Protein AF-A0A1G2VQB8-F1 (afdb_monomer_lite)

Structure (mmCIF, N/CA/C/O backbone):
data_AF-A0A1G2VQB8-F1
#
_entry.id   AF-A0A1G2VQB8-F1
#
loop_
_atom_site.group_PDB
_atom_site.id
_atom_site.type_symbol
_atom_site.label_atom_id
_atom_site.label_alt_id
_atom_site.label_comp_id
_atom_site.label_asym_id
_atom_site.label_entity_id
_atom_site.label_seq_id
_atom_site.pdbx_PDB_ins_code
_atom_site.Cartn_x
_atom_site.Cartn_y
_atom_site.Cartn_z
_atom_site.occupancy
_atom_site.B_iso_or_equiv
_atom_site.auth_seq_id
_atom_site.auth_comp_id
_atom_site.auth_asym_id
_atom_site.auth_atom_id
_atom_site.pdbx_PDB_model_num
ATOM 1 N N . MET A 1 1 ? -0.080 -8.747 2.090 1.00 62.03 1 MET A N 1
ATOM 2 C CA . MET A 1 1 ? -0.357 -8.929 0.655 1.00 62.03 1 MET A CA 1
ATOM 3 C C . MET A 1 1 ? -1.852 -8.814 0.464 1.00 62.03 1 MET A C 1
ATOM 5 O O . MET A 1 1 ? -2.592 -9.579 1.073 1.00 62.03 1 MET A O 1
ATOM 9 N N . ASP A 1 2 ? -2.279 -7.815 -0.285 1.00 82.75 2 ASP A N 1
ATOM 10 C CA . ASP A 1 2 ? -3.687 -7.533 -0.553 1.00 82.75 2 ASP A CA 1
ATOM 11 C C . ASP A 1 2 ? -4.190 -8.243 -1.828 1.00 82.75 2 ASP A C 1
ATOM 13 O O . ASP A 1 2 ? -3.528 -9.096 -2.440 1.00 82.75 2 ASP A O 1
ATOM 17 N N . LEU A 1 3 ? -5.434 -7.930 -2.182 1.00 90.44 3 LEU A N 1
ATOM 18 C CA . LEU A 1 3 ? -6.158 -8.586 -3.254 1.00 90.44 3 LEU A CA 1
ATOM 19 C C . LEU A 1 3 ? -5.664 -8.171 -4.652 1.00 90.44 3 LEU A C 1
ATOM 21 O O . LEU A 1 3 ? -5.700 -9.021 -5.540 1.00 90.44 3 LEU A O 1
ATOM 25 N N . ASP A 1 4 ? -5.153 -6.950 -4.858 1.00 90.69 4 ASP A N 1
ATOM 26 C CA . ASP A 1 4 ? -4.612 -6.555 -6.171 1.00 90.69 4 ASP A CA 1
ATOM 27 C C . ASP A 1 4 ? -3.359 -7.388 -6.497 1.00 90.69 4 ASP A C 1
ATOM 29 O O . ASP A 1 4 ? -3.285 -7.991 -7.573 1.00 90.69 4 ASP A O 1
ATOM 33 N N . HIS A 1 5 ? -2.438 -7.542 -5.536 1.00 92.19 5 HIS A N 1
ATOM 34 C CA . HIS A 1 5 ? -1.277 -8.431 -5.680 1.00 92.19 5 HIS A CA 1
ATOM 35 C C . HIS A 1 5 ? -1.703 -9.881 -5.953 1.00 92.19 5 HIS A C 1
ATOM 37 O O . HIS A 1 5 ? -1.205 -10.528 -6.874 1.00 92.19 5 HIS A O 1
ATOM 43 N N . THR A 1 6 ? -2.668 -10.400 -5.187 1.00 92.50 6 THR A N 1
ATOM 44 C CA . THR A 1 6 ? -3.142 -11.786 -5.346 1.00 92.50 6 THR A CA 1
ATOM 45 C C . THR A 1 6 ? -3.747 -12.024 -6.734 1.00 92.50 6 THR A C 1
ATOM 47 O O . THR A 1 6 ? -3.476 -13.048 -7.369 1.00 92.50 6 THR A O 1
ATOM 50 N N . ILE A 1 7 ? -4.539 -11.068 -7.232 1.00 93.75 7 ILE A N 1
ATOM 51 C CA . ILE A 1 7 ? -5.129 -11.113 -8.575 1.00 93.75 7 ILE A CA 1
ATOM 52 C C . ILE A 1 7 ? -4.035 -11.057 -9.646 1.00 93.75 7 ILE A C 1
ATOM 54 O O . ILE A 1 7 ? -4.092 -11.846 -10.591 1.00 93.75 7 ILE A O 1
ATOM 58 N N . SER A 1 8 ? -3.043 -10.173 -9.505 1.00 94.25 8 SER A N 1
ATOM 59 C CA . SER A 1 8 ? -1.888 -10.098 -10.409 1.00 94.25 8 SER A CA 1
ATOM 60 C C . SER A 1 8 ? -1.169 -11.450 -10.489 1.00 94.25 8 SER A C 1
ATOM 62 O O . SER A 1 8 ? -1.052 -12.052 -11.559 1.00 94.25 8 SER A O 1
ATOM 64 N N . TYR A 1 9 ? -0.803 -12.028 -9.345 1.00 94.62 9 TYR A N 1
ATOM 65 C CA . TYR A 1 9 ? -0.089 -13.305 -9.290 1.00 94.62 9 TYR A CA 1
ATOM 66 C C . TYR A 1 9 ? -0.885 -14.475 -9.861 1.00 94.62 9 TYR A C 1
ATOM 68 O O . TYR A 1 9 ? -0.302 -15.396 -10.447 1.00 94.62 9 TYR A O 1
ATOM 76 N N . PHE A 1 10 ? -2.209 -14.453 -9.707 1.00 95.19 10 PHE A N 1
ATOM 77 C CA . PHE A 1 10 ? -3.090 -15.413 -10.357 1.00 95.19 10 PHE A CA 1
ATOM 78 C C . PHE A 1 10 ? -3.081 -15.235 -11.881 1.00 95.19 10 PHE A C 1
ATOM 80 O O . PHE A 1 10 ? -2.862 -16.211 -12.600 1.00 95.19 10 PHE A O 1
ATOM 87 N N . ARG A 1 11 ? -3.246 -13.998 -12.377 1.00 95.31 11 ARG A N 1
ATOM 88 C CA . ARG A 1 11 ? -3.242 -13.667 -13.816 1.00 95.31 11 ARG A CA 1
ATOM 89 C C . ARG A 1 11 ? -1.943 -14.068 -14.508 1.00 95.31 11 ARG A C 1
ATOM 91 O O . ARG A 1 11 ? -1.990 -14.595 -15.615 1.00 95.31 11 ARG A O 1
ATOM 98 N N . HIS A 1 12 ? -0.808 -13.885 -13.840 1.00 95.56 12 HIS A N 1
ATOM 99 C CA . HIS A 1 12 ? 0.514 -14.234 -14.376 1.00 95.56 12 HIS A CA 1
ATOM 100 C C . HIS A 1 12 ? 0.934 -15.678 -14.071 1.00 95.56 12 HIS A C 1
ATOM 102 O O . HIS A 1 12 ? 2.036 -16.106 -14.412 1.00 95.56 12 HIS A O 1
ATOM 108 N N . GLY A 1 13 ? 0.052 -16.467 -13.447 1.00 95.81 13 GLY A N 1
ATOM 109 C CA . GLY A 1 13 ? 0.262 -17.893 -13.210 1.00 95.81 13 GLY A CA 1
ATOM 110 C C . GLY A 1 13 ? 1.424 -18.199 -12.262 1.00 95.81 13 GLY A C 1
ATOM 111 O O . GLY A 1 13 ? 2.041 -19.263 -12.387 1.00 95.81 13 GLY A O 1
ATOM 112 N N . ILE A 1 14 ? 1.748 -17.277 -11.349 1.00 96.06 14 ILE A N 1
ATOM 113 C CA . ILE A 1 14 ? 2.816 -17.438 -10.352 1.00 96.06 14 ILE A CA 1
ATOM 114 C C . ILE A 1 14 ? 2.292 -17.715 -8.940 1.00 96.06 14 ILE A C 1
ATOM 116 O O . ILE A 1 14 ? 3.055 -18.211 -8.115 1.00 96.06 14 ILE A O 1
ATOM 120 N N . LEU A 1 15 ? 0.998 -17.482 -8.674 1.00 94.75 15 LEU A N 1
ATOM 121 C CA . LEU A 1 15 ? 0.387 -17.625 -7.342 1.00 94.75 15 LEU A CA 1
ATOM 122 C C . LEU A 1 15 ? 0.666 -18.987 -6.684 1.00 94.75 15 LEU A C 1
ATOM 124 O O . LEU A 1 15 ? 0.945 -19.060 -5.494 1.00 94.75 15 LEU A O 1
ATOM 128 N N . PHE A 1 16 ? 0.645 -20.071 -7.461 1.00 95.94 16 PHE A N 1
ATOM 129 C CA . PHE A 1 16 ? 0.877 -21.433 -6.963 1.00 95.94 16 PHE A CA 1
ATOM 130 C C . PHE A 1 16 ? 2.287 -21.961 -7.261 1.00 95.94 16 PHE A C 1
ATOM 132 O O . PHE A 1 16 ? 2.522 -23.168 -7.235 1.00 95.94 16 PHE A O 1
ATOM 139 N N . LYS A 1 17 ? 3.241 -21.075 -7.567 1.00 96.44 17 LYS A N 1
ATOM 140 C CA . LYS A 1 17 ? 4.642 -21.419 -7.837 1.00 96.44 17 LYS A CA 1
ATOM 141 C C . LYS A 1 17 ? 5.527 -20.811 -6.745 1.00 96.44 17 LYS A C 1
ATOM 143 O O . LYS A 1 17 ? 6.064 -19.727 -6.959 1.00 96.44 17 LYS A O 1
ATOM 148 N N . PRO A 1 18 ? 5.751 -21.498 -5.606 1.00 93.94 18 PRO A N 1
ATOM 149 C CA . PRO A 1 18 ? 6.336 -20.900 -4.401 1.00 93.94 18 PRO A CA 1
ATOM 150 C C . PRO A 1 18 ? 7.646 -20.147 -4.628 1.00 93.94 18 PRO A C 1
ATOM 152 O O . PRO A 1 18 ? 7.826 -19.069 -4.088 1.00 93.94 18 PRO A O 1
ATOM 155 N N . ARG A 1 19 ? 8.546 -20.667 -5.474 1.00 95.19 19 ARG A N 1
ATOM 156 C CA . ARG A 1 19 ? 9.813 -19.989 -5.799 1.00 95.19 19 ARG A CA 1
ATOM 157 C C . ARG A 1 19 ? 9.610 -18.687 -6.581 1.00 95.19 19 ARG A C 1
ATOM 159 O O . ARG A 1 19 ? 10.321 -17.721 -6.341 1.00 95.19 19 ARG A O 1
ATOM 166 N N . GLN A 1 20 ? 8.674 -18.679 -7.530 1.00 93.81 20 GLN A N 1
ATOM 167 C CA . GLN A 1 20 ? 8.377 -17.501 -8.351 1.00 93.81 20 GLN A CA 1
ATOM 168 C C . GLN A 1 20 ? 7.578 -16.477 -7.552 1.00 93.81 20 GLN A C 1
ATOM 170 O O . GLN A 1 20 ? 7.895 -15.297 -7.617 1.00 93.81 20 GLN A O 1
ATOM 175 N N . LEU A 1 21 ? 6.613 -16.941 -6.754 1.00 93.06 21 LEU A N 1
ATOM 176 C CA . LEU A 1 21 ? 5.880 -16.103 -5.816 1.00 93.06 21 LEU A CA 1
ATOM 177 C C . LEU A 1 21 ? 6.834 -15.466 -4.808 1.00 93.06 21 LEU A C 1
ATOM 179 O O . LEU A 1 21 ? 6.842 -14.254 -4.696 1.00 93.06 21 LEU A O 1
ATOM 183 N N . PHE A 1 22 ? 7.683 -16.255 -4.141 1.00 91.88 22 PHE A N 1
ATOM 184 C CA . PHE A 1 22 ? 8.642 -15.729 -3.169 1.00 91.88 22 PHE A CA 1
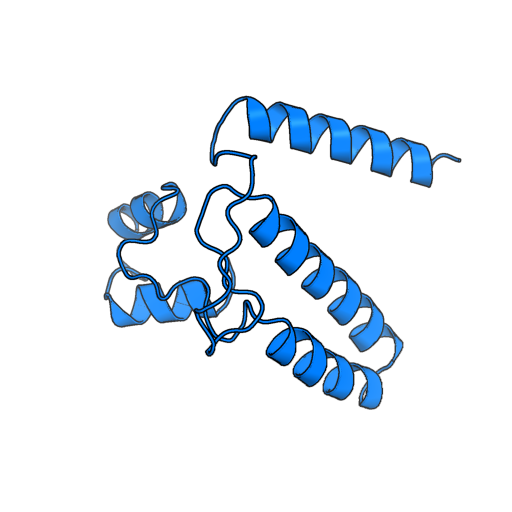ATOM 185 C C . PHE A 1 22 ? 9.538 -14.657 -3.789 1.00 91.88 22 PHE A C 1
ATOM 187 O O . PHE A 1 22 ? 9.710 -13.600 -3.203 1.00 91.88 22 PHE A O 1
ATOM 194 N N . LYS A 1 23 ? 10.035 -14.897 -5.008 1.00 90.75 23 LYS A N 1
ATOM 195 C CA . LYS A 1 23 ? 10.814 -13.898 -5.738 1.00 90.75 23 LYS A CA 1
ATOM 196 C C . LYS A 1 23 ? 10.009 -12.625 -6.023 1.00 90.75 23 LYS A C 1
ATOM 198 O O . LYS A 1 23 ? 10.547 -11.547 -5.847 1.00 90.75 23 LYS A O 1
ATOM 203 N N . ALA A 1 24 ? 8.760 -12.746 -6.473 1.00 89.38 24 ALA A N 1
ATOM 204 C CA . ALA A 1 24 ? 7.925 -11.597 -6.826 1.00 89.38 24 ALA A CA 1
ATOM 205 C C . ALA A 1 24 ? 7.527 -10.746 -5.611 1.00 89.38 24 ALA A C 1
ATOM 207 O O . ALA A 1 24 ? 7.364 -9.545 -5.743 1.00 89.38 24 ALA A O 1
ATOM 208 N N . ILE A 1 25 ? 7.376 -11.360 -4.435 1.00 88.31 25 ILE A N 1
ATOM 209 C CA . ILE A 1 25 ? 6.947 -10.660 -3.212 1.00 88.31 25 ILE A CA 1
ATOM 210 C C . ILE A 1 25 ? 8.113 -10.051 -2.438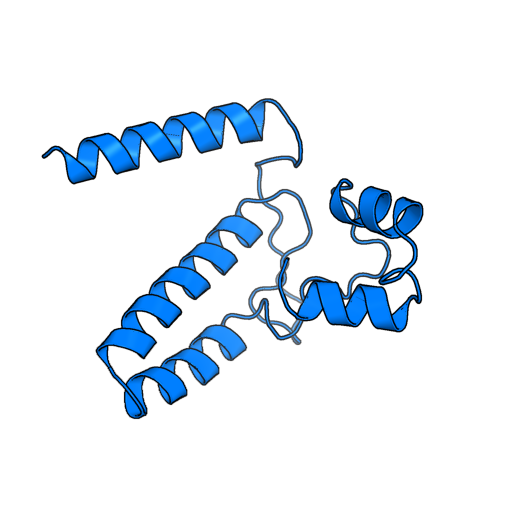 1.00 88.31 25 ILE A C 1
ATOM 212 O O . ILE A 1 25 ? 7.881 -9.250 -1.542 1.00 88.31 25 ILE A O 1
ATOM 216 N N . SER A 1 26 ? 9.337 -10.499 -2.727 1.00 86.56 26 SER A N 1
ATOM 217 C CA . SER A 1 26 ? 10.573 -10.029 -2.103 1.00 86.56 26 SER A CA 1
ATOM 218 C C . SER A 1 26 ? 11.348 -9.059 -2.997 1.00 86.56 26 SER A C 1
ATOM 220 O O . SER A 1 26 ? 12.519 -8.799 -2.730 1.00 86.56 26 SER A O 1
ATOM 222 N N . ASP A 1 27 ? 10.755 -8.619 -4.103 1.00 82.38 27 ASP A N 1
ATOM 223 C CA . ASP A 1 27 ? 11.353 -7.687 -5.054 1.00 82.38 27 ASP A CA 1
ATOM 224 C C . ASP A 1 27 ? 10.534 -6.391 -5.036 1.00 82.38 27 ASP A C 1
ATOM 226 O O . ASP A 1 27 ? 9.309 -6.426 -4.942 1.00 82.38 27 ASP A O 1
ATOM 230 N N . GLU A 1 28 ? 11.217 -5.251 -5.101 1.00 76.69 28 GLU A N 1
ATOM 231 C CA . GLU A 1 28 ? 10.588 -3.923 -5.155 1.00 76.69 28 GLU A CA 1
ATOM 232 C C . GLU A 1 28 ? 9.925 -3.686 -6.522 1.00 76.69 28 GLU A C 1
ATOM 234 O O . GLU A 1 28 ? 9.007 -2.879 -6.667 1.00 76.69 28 GLU A O 1
ATOM 239 N N . ALA A 1 29 ? 10.402 -4.383 -7.556 1.00 80.06 29 ALA A N 1
ATOM 240 C CA . ALA A 1 29 ? 9.886 -4.230 -8.901 1.00 80.06 29 ALA A CA 1
ATOM 241 C C . ALA A 1 29 ? 8.490 -4.859 -9.049 1.00 80.06 29 ALA A C 1
ATOM 243 O O . ALA A 1 29 ? 8.308 -6.055 -8.830 1.00 80.06 29 ALA A O 1
ATOM 244 N N . ASP A 1 30 ? 7.531 -4.078 -9.558 1.00 84.50 30 ASP A N 1
ATOM 245 C CA . ASP A 1 30 ? 6.297 -4.605 -10.148 1.00 84.50 30 ASP A CA 1
ATOM 246 C C . ASP A 1 30 ? 6.487 -4.777 -11.670 1.00 84.50 30 ASP A C 1
ATOM 248 O O . ASP A 1 30 ? 6.282 -3.824 -12.430 1.00 84.50 30 ASP A O 1
ATOM 252 N N . PRO A 1 31 ? 6.879 -5.972 -12.160 1.00 85.75 31 PRO A N 1
ATOM 253 C CA . PRO A 1 31 ? 7.113 -6.193 -13.586 1.00 85.75 31 PRO A CA 1
ATOM 254 C C . PRO A 1 31 ? 5.833 -6.124 -14.429 1.00 85.75 31 PRO A C 1
ATOM 256 O O . PRO A 1 31 ? 5.919 -5.998 -15.651 1.00 85.75 31 PRO A O 1
ATOM 259 N N . TRP A 1 32 ? 4.657 -6.231 -13.807 1.00 89.81 32 TRP A N 1
ATOM 260 C CA . TRP A 1 32 ? 3.368 -6.281 -14.497 1.00 89.81 32 TRP A CA 1
ATOM 261 C C . TRP A 1 32 ? 2.582 -4.972 -14.399 1.00 89.81 32 TRP A C 1
ATOM 263 O O . TRP A 1 32 ? 1.632 -4.777 -15.159 1.00 89.81 32 TRP A O 1
ATOM 273 N N . VAL A 1 33 ? 3.012 -4.057 -13.523 1.00 86.75 33 VAL A N 1
ATOM 274 C CA . VAL A 1 33 ? 2.408 -2.730 -13.299 1.00 86.75 33 VAL A C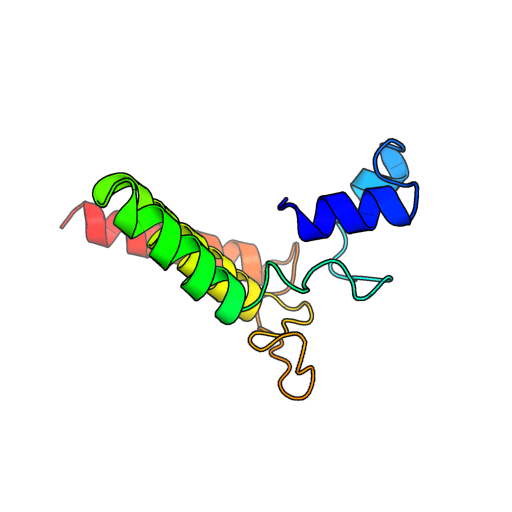A 1
ATOM 275 C C . VAL A 1 33 ? 0.905 -2.842 -13.010 1.00 86.75 33 VAL A C 1
ATOM 277 O O . VAL A 1 33 ? 0.093 -1.997 -13.418 1.00 86.75 33 VAL A O 1
ATOM 280 N N . ASP A 1 34 ? 0.518 -3.944 -12.367 1.00 89.69 34 ASP A N 1
ATOM 281 C CA . ASP A 1 34 ? -0.866 -4.283 -12.074 1.00 89.69 34 ASP A CA 1
ATOM 282 C C . ASP A 1 34 ? -1.129 -4.698 -10.624 1.00 89.69 34 ASP A C 1
ATOM 284 O O . ASP A 1 34 ? -2.276 -5.009 -10.288 1.00 89.69 34 ASP A O 1
ATOM 288 N N . GLN A 1 35 ? -0.107 -4.621 -9.768 1.00 89.19 35 GLN A N 1
ATOM 289 C CA . GLN A 1 35 ? -0.182 -5.009 -8.362 1.00 89.19 35 GLN A CA 1
ATOM 290 C C . GLN A 1 35 ? -0.750 -3.908 -7.450 1.00 89.19 35 GLN A C 1
ATOM 292 O O . GLN A 1 35 ? -1.296 -4.223 -6.400 1.00 89.19 35 GLN A O 1
ATOM 297 N N . ARG A 1 36 ? -0.673 -2.632 -7.862 1.00 89.62 36 ARG A N 1
ATOM 298 C CA . ARG A 1 36 ? -1.200 -1.465 -7.123 1.00 89.62 36 ARG A CA 1
ATOM 299 C C . ARG A 1 36 ? -2.183 -0.645 -7.964 1.00 89.62 36 ARG A C 1
ATOM 301 O O . ARG A 1 36 ? -1.871 0.452 -8.426 1.00 89.62 36 ARG A O 1
ATOM 308 N N . ASN A 1 37 ? -3.373 -1.199 -8.207 1.00 90.44 37 ASN A N 1
ATOM 309 C CA . ASN A 1 37 ? -4.378 -0.617 -9.100 1.00 90.44 37 ASN A CA 1
ATOM 310 C C . ASN A 1 37 ? -5.616 -0.127 -8.331 1.00 90.44 37 ASN A C 1
ATOM 312 O O . ASN A 1 37 ? -5.571 0.883 -7.634 1.00 90.44 37 ASN A O 1
ATOM 316 N N . LEU A 1 38 ? -6.760 -0.797 -8.506 1.00 92.25 38 LEU A N 1
ATOM 317 C CA . LEU A 1 38 ? -8.053 -0.312 -8.037 1.00 92.25 38 LEU A CA 1
ATOM 318 C C . LEU A 1 38 ? -8.087 -0.245 -6.518 1.00 92.25 38 LEU A C 1
ATOM 320 O O . LEU A 1 38 ? -8.513 0.777 -5.978 1.00 92.25 38 LEU A O 1
ATOM 324 N N . LEU A 1 39 ? -7.623 -1.288 -5.831 1.00 94.75 39 LEU A N 1
ATOM 325 C CA . LEU A 1 39 ? -7.648 -1.356 -4.370 1.00 94.75 39 LEU A CA 1
ATOM 326 C C . LEU A 1 39 ? -6.534 -0.526 -3.730 1.00 94.75 39 LEU A C 1
ATOM 328 O O . LEU A 1 39 ? -6.513 -0.363 -2.518 1.00 94.75 39 LEU A O 1
ATOM 332 N N . HIS A 1 40 ? -5.688 0.092 -4.540 1.00 95.19 40 HIS A N 1
ATOM 333 C CA . HIS A 1 40 ? -4.669 1.042 -4.115 1.00 95.19 40 HIS A CA 1
ATOM 334 C C . HIS A 1 40 ? -5.029 2.479 -4.499 1.00 95.19 40 HIS A C 1
ATOM 336 O O . HIS A 1 40 ? -4.164 3.327 -4.692 1.00 95.19 40 HIS A O 1
ATOM 342 N N . SER A 1 41 ? -6.326 2.766 -4.625 1.00 95.62 41 SER A N 1
ATOM 343 C CA . SER A 1 41 ? -6.819 4.110 -4.905 1.00 95.62 41 SER A CA 1
ATOM 344 C C . SER A 1 41 ? -7.575 4.696 -3.721 1.00 95.62 41 SER A C 1
ATOM 346 O O . SER A 1 41 ? -8.308 4.006 -3.004 1.00 95.62 41 SER A O 1
ATOM 348 N N . ILE A 1 42 ? -7.480 6.017 -3.581 1.00 96.31 42 ILE A N 1
ATOM 349 C CA . ILE A 1 42 ? -8.262 6.784 -2.610 1.00 96.31 42 ILE A CA 1
ATOM 350 C C . ILE A 1 42 ? -9.771 6.636 -2.862 1.00 96.31 42 ILE A C 1
ATOM 352 O O . ILE A 1 42 ? -10.571 6.726 -1.934 1.00 96.31 42 ILE A O 1
ATOM 356 N N . PHE A 1 43 ? -10.166 6.366 -4.112 1.00 96.69 43 PHE A N 1
ATOM 357 C CA . PHE A 1 43 ? -11.556 6.129 -4.488 1.00 96.69 43 PHE A CA 1
ATOM 358 C C . PHE A 1 43 ? -12.080 4.812 -3.915 1.00 96.69 43 PHE A C 1
ATOM 360 O O . PHE A 1 43 ? -13.174 4.797 -3.353 1.00 96.69 43 PHE A O 1
ATOM 367 N N . SER A 1 44 ? -11.301 3.729 -4.001 1.00 96.56 44 SER A N 1
ATOM 368 C CA . SER A 1 44 ? -11.666 2.446 -3.387 1.00 96.56 44 SER A CA 1
ATOM 369 C C . SER A 1 44 ? -11.676 2.531 -1.871 1.00 96.56 44 SER A C 1
ATOM 371 O O . SER A 1 44 ? -12.619 2.039 -1.251 1.00 96.56 44 SER A O 1
ATOM 373 N N . TRP A 1 45 ? -10.698 3.224 -1.280 1.00 97.56 45 TRP A N 1
ATOM 374 C CA . TRP A 1 45 ? -10.716 3.513 0.152 1.00 97.56 45 TRP A CA 1
ATOM 375 C C . TRP A 1 45 ? -12.004 4.220 0.563 1.00 97.56 45 TRP A C 1
ATOM 377 O O . TRP A 1 45 ? -12.707 3.724 1.442 1.00 97.56 45 TRP A O 1
ATOM 387 N N . ALA A 1 46 ? -12.362 5.322 -0.097 1.00 97.81 46 ALA A N 1
ATOM 388 C CA . ALA A 1 46 ? -13.564 6.076 0.233 1.00 97.81 46 ALA A CA 1
ATOM 389 C C . ALA A 1 46 ? -14.836 5.236 0.039 1.00 97.81 46 ALA A C 1
ATOM 391 O O . ALA A 1 46 ? -15.660 5.149 0.948 1.00 97.81 46 ALA A O 1
ATOM 392 N N . ALA A 1 47 ? -14.987 4.579 -1.114 1.00 97.88 47 ALA A N 1
ATOM 393 C CA . ALA A 1 47 ? -16.185 3.812 -1.442 1.00 97.88 47 ALA A CA 1
ATOM 394 C C . ALA A 1 47 ? -16.410 2.638 -0.477 1.00 97.88 47 ALA A C 1
ATOM 396 O O . ALA A 1 47 ? -17.500 2.503 0.083 1.00 97.88 47 ALA A O 1
ATOM 397 N N . ILE A 1 48 ? -15.383 1.815 -0.240 1.00 97.81 48 ILE A N 1
ATOM 398 C CA . ILE A 1 48 ? -15.489 0.644 0.641 1.00 97.81 48 ILE A CA 1
ATOM 399 C C . ILE A 1 48 ? -15.682 1.099 2.091 1.00 97.81 48 ILE A C 1
ATOM 401 O O . ILE A 1 48 ? -16.545 0.5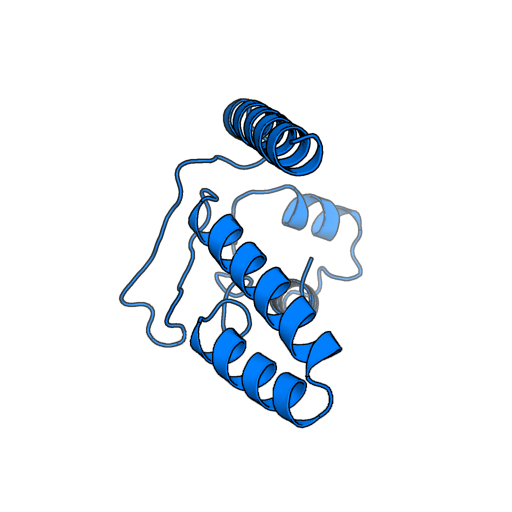65 2.789 1.00 97.81 48 ILE A O 1
ATOM 405 N N . SER A 1 49 ? -14.945 2.122 2.533 1.00 98.25 49 SER A N 1
ATOM 406 C CA . SER A 1 49 ? -15.066 2.644 3.898 1.00 98.25 49 SER A CA 1
ATOM 407 C C . SER A 1 49 ? -16.454 3.216 4.175 1.00 98.25 49 SER A C 1
ATOM 409 O O . SER A 1 49 ? -17.019 2.921 5.223 1.00 98.25 49 SER A O 1
ATOM 411 N N . ILE A 1 50 ? -17.043 3.976 3.241 1.00 98.44 50 ILE A N 1
ATOM 412 C CA . ILE A 1 50 ? -18.410 4.505 3.382 1.00 98.44 50 ILE A CA 1
ATOM 413 C C . ILE A 1 50 ? -19.412 3.359 3.530 1.00 98.44 50 ILE A C 1
ATOM 415 O O . ILE A 1 50 ? -20.221 3.374 4.456 1.00 98.44 50 ILE A O 1
ATOM 419 N N . VAL A 1 51 ? -19.336 2.340 2.669 1.00 98.56 51 VAL A N 1
ATOM 420 C CA . VAL A 1 51 ? -20.230 1.175 2.753 1.00 98.56 51 VAL A CA 1
ATOM 421 C C . VAL A 1 51 ? -20.103 0.499 4.119 1.00 98.56 51 VAL A C 1
ATOM 423 O O . VAL A 1 51 ? -21.109 0.285 4.796 1.00 98.56 51 VAL A O 1
ATOM 426 N N . LEU A 1 52 ? -18.883 0.224 4.577 1.00 98.38 52 LEU A N 1
ATOM 427 C CA . LEU A 1 52 ? -18.671 -0.454 5.856 1.00 98.38 52 LEU A CA 1
ATOM 428 C C . LEU A 1 52 ? -19.103 0.393 7.057 1.00 98.38 52 LEU A C 1
ATOM 430 O O . LEU A 1 52 ? -19.704 -0.150 7.981 1.00 98.38 52 LEU A O 1
ATOM 434 N N . LEU A 1 53 ? -18.883 1.710 7.021 1.00 98.50 53 LEU A N 1
ATOM 435 C CA . LEU A 1 53 ? -19.356 2.643 8.049 1.00 98.50 53 LEU A CA 1
ATOM 436 C C . LEU A 1 53 ? -20.884 2.637 8.178 1.00 98.50 53 LEU A C 1
ATOM 438 O O . LEU A 1 53 ? -21.393 2.734 9.293 1.00 98.50 53 LEU A O 1
ATOM 442 N N . THR A 1 54 ? -21.614 2.489 7.065 1.00 98.38 54 THR A N 1
ATOM 443 C CA . THR A 1 54 ? -23.088 2.407 7.091 1.00 98.38 54 THR A CA 1
ATOM 444 C C . THR A 1 54 ? -23.621 1.075 7.620 1.00 98.38 54 THR A C 1
ATOM 446 O O . THR A 1 54 ? -24.722 1.040 8.163 1.00 98.38 54 THR A O 1
ATOM 449 N N . ILE A 1 55 ? -22.853 -0.013 7.496 1.00 98.25 55 ILE A N 1
ATOM 450 C CA . ILE A 1 55 ? -23.236 -1.346 7.992 1.00 98.25 55 ILE A CA 1
ATOM 451 C C . ILE A 1 55 ? -22.910 -1.479 9.481 1.00 98.25 55 ILE A C 1
ATOM 453 O O . ILE A 1 55 ? -23.728 -1.944 10.273 1.00 98.25 55 ILE A O 1
ATOM 457 N N . ASN A 1 56 ? -21.695 -1.092 9.867 1.00 98.44 56 ASN A N 1
ATOM 458 C CA . ASN A 1 56 ? -21.233 -1.113 11.244 1.00 98.44 56 ASN A CA 1
ATOM 459 C C . ASN A 1 56 ? -20.190 -0.015 11.435 1.00 98.44 56 ASN A C 1
ATOM 461 O O . ASN A 1 56 ? -19.058 -0.134 10.971 1.00 98.44 56 ASN A O 1
ATOM 465 N N . PHE A 1 57 ? -20.569 1.031 12.164 1.00 98.12 57 PHE A N 1
ATOM 466 C CA . PHE A 1 57 ? -19.720 2.202 12.348 1.00 98.12 57 PHE A CA 1
ATOM 467 C C . PHE A 1 57 ? -18.354 1.864 12.961 1.00 98.12 57 PHE A C 1
ATOM 469 O O . PHE A 1 57 ? -17.332 2.300 12.445 1.00 98.12 57 PHE A O 1
ATOM 476 N N . ASN A 1 58 ? -18.316 1.052 14.023 1.00 98.19 58 ASN A N 1
ATOM 477 C CA . ASN A 1 58 ? -17.066 0.726 14.717 1.00 98.19 58 ASN A CA 1
ATOM 478 C C . ASN A 1 58 ? -16.109 -0.052 13.810 1.00 98.19 58 ASN A C 1
ATOM 480 O O . ASN A 1 58 ? -14.933 0.290 13.702 1.00 98.19 58 ASN A O 1
ATOM 484 N N . PHE A 1 59 ? -16.623 -1.076 13.127 1.00 98.19 59 PHE A N 1
ATOM 485 C CA . PHE A 1 59 ? -15.832 -1.853 12.181 1.00 98.19 59 PHE A CA 1
ATOM 486 C C . PHE A 1 59 ? -15.379 -0.997 10.995 1.00 98.19 59 PHE A C 1
ATOM 488 O O . PHE A 1 59 ? -14.196 -0.987 10.667 1.00 98.19 59 PHE A O 1
ATOM 495 N N . GLY A 1 60 ? -16.300 -0.249 10.383 1.00 98.25 60 GLY A N 1
ATOM 496 C CA . GLY A 1 60 ? -16.009 0.619 9.246 1.00 98.25 60 GLY A CA 1
ATOM 497 C C . GLY A 1 60 ? -14.983 1.698 9.575 1.00 98.25 60 GLY A C 1
ATOM 498 O O . GLY A 1 60 ? -14.131 1.995 8.743 1.00 98.25 60 GLY A O 1
ATOM 499 N N . LEU A 1 61 ? -15.005 2.238 10.796 1.00 98.31 61 LEU A N 1
ATOM 500 C CA . LEU A 1 61 ? -14.030 3.222 11.256 1.00 98.31 61 LEU A CA 1
ATOM 501 C C . LEU A 1 61 ? -12.633 2.607 11.379 1.00 98.31 61 LEU A C 1
ATOM 503 O O . LEU A 1 61 ? -11.685 3.143 10.810 1.00 98.31 61 LEU A O 1
ATOM 507 N N . VAL A 1 62 ? -12.509 1.468 12.069 1.00 98.00 62 VAL A N 1
ATOM 508 C CA . VAL A 1 62 ? -11.225 0.758 12.211 1.00 98.00 62 VAL A CA 1
ATOM 509 C C . VAL A 1 62 ? -10.681 0.345 10.843 1.00 98.00 62 VAL A C 1
ATOM 511 O O . VAL A 1 62 ? -9.508 0.573 10.553 1.00 98.00 62 VAL A O 1
ATOM 514 N N . PHE A 1 63 ? -11.540 -0.200 9.980 1.00 97.56 63 PHE A N 1
ATOM 515 C CA . PHE A 1 63 ? -11.184 -0.570 8.613 1.00 97.56 63 PHE A CA 1
ATOM 516 C C . PHE A 1 63 ? -10.705 0.639 7.801 1.00 97.56 63 PHE A C 1
ATOM 518 O O . PHE A 1 63 ? -9.660 0.568 7.161 1.00 97.56 63 PHE A O 1
ATOM 525 N N . SER A 1 64 ? -11.439 1.754 7.848 1.00 98.12 64 SER A N 1
ATOM 526 C CA . SER A 1 64 ? -11.105 2.975 7.109 1.00 98.12 64 SER A CA 1
ATOM 527 C C . SER A 1 64 ? -9.747 3.534 7.520 1.00 98.12 64 SER A C 1
ATOM 529 O O . SER A 1 64 ? -8.947 3.889 6.657 1.00 98.12 64 SER A O 1
ATOM 531 N N . ILE A 1 65 ? -9.461 3.564 8.825 1.00 97.50 65 ILE A N 1
ATOM 532 C CA . ILE A 1 65 ? -8.171 4.018 9.355 1.00 97.50 65 ILE A CA 1
ATOM 533 C C . ILE A 1 65 ? -7.048 3.084 8.894 1.00 97.50 65 ILE A C 1
ATOM 535 O O . ILE A 1 65 ? -6.043 3.557 8.368 1.00 97.50 65 ILE A O 1
ATOM 539 N N . ALA A 1 66 ? -7.222 1.768 9.043 1.00 96.00 66 ALA A N 1
ATOM 540 C CA . ALA A 1 66 ? -6.216 0.788 8.634 1.00 96.00 66 ALA A CA 1
ATOM 541 C C . ALA A 1 66 ? -5.921 0.860 7.127 1.00 96.00 66 ALA A C 1
ATOM 543 O O . ALA A 1 66 ? -4.762 0.872 6.722 1.00 96.00 66 ALA A O 1
ATOM 544 N N . TYR A 1 67 ? -6.959 0.970 6.299 1.00 96.88 67 TYR A N 1
ATOM 545 C CA . TYR A 1 67 ? -6.817 1.084 4.850 1.00 96.88 67 TYR A CA 1
ATOM 546 C C . TYR A 1 67 ? -6.190 2.427 4.445 1.00 96.88 67 TYR A C 1
ATOM 548 O O . TYR A 1 67 ? -5.322 2.472 3.578 1.00 96.88 67 TYR A O 1
ATOM 556 N N . PHE A 1 68 ? -6.542 3.527 5.111 1.00 97.25 68 PHE A N 1
ATOM 557 C CA . PHE A 1 68 ? -5.868 4.801 4.878 1.00 97.25 68 PHE A CA 1
ATOM 558 C C . PHE A 1 68 ? -4.365 4.706 5.171 1.00 97.25 68 PHE A C 1
ATOM 560 O O . PHE A 1 68 ? -3.559 5.108 4.335 1.00 97.25 68 PHE A O 1
ATOM 567 N N . PHE A 1 69 ? -3.974 4.132 6.314 1.00 95.12 69 PHE A N 1
ATOM 568 C CA . PHE A 1 69 ? -2.559 3.945 6.642 1.00 95.12 69 PHE A CA 1
ATOM 569 C C . PHE A 1 69 ? -1.845 2.990 5.683 1.00 95.12 69 PHE A C 1
ATOM 571 O O . PHE A 1 69 ? -0.699 3.256 5.343 1.00 95.12 69 PHE A O 1
ATOM 578 N N . HIS A 1 70 ? -2.521 1.948 5.188 1.00 94.38 70 HIS A N 1
ATOM 579 C CA . HIS A 1 70 ? -2.003 1.099 4.107 1.00 94.38 70 HIS A CA 1
ATOM 580 C C . HIS A 1 70 ? -1.629 1.939 2.874 1.00 94.38 70 HIS A C 1
ATOM 582 O O . HIS A 1 70 ? -0.480 1.904 2.446 1.00 94.38 70 HIS A O 1
ATOM 588 N N . LEU A 1 71 ? -2.535 2.801 2.388 1.00 95.50 71 LEU A N 1
ATOM 589 C CA . LEU A 1 71 ? -2.250 3.699 1.256 1.00 95.50 71 LEU A CA 1
ATOM 590 C C . LEU A 1 71 ? -1.141 4.719 1.555 1.00 95.50 71 LEU A C 1
ATOM 592 O O . LEU A 1 71 ? -0.377 5.083 0.663 1.00 95.50 71 LEU A O 1
ATOM 596 N N . VAL A 1 72 ? -1.058 5.216 2.793 1.00 95.19 72 VAL A N 1
ATOM 597 C CA . VAL A 1 72 ? 0.022 6.123 3.210 1.00 95.19 72 VAL A CA 1
ATOM 598 C C . VAL A 1 72 ? 1.368 5.407 3.171 1.00 95.19 72 VAL A C 1
ATOM 600 O O . VAL A 1 72 ? 2.330 5.982 2.672 1.00 95.19 72 VAL A O 1
ATOM 603 N N . PHE A 1 73 ? 1.452 4.168 3.656 1.00 92.94 73 PHE A N 1
ATOM 604 C CA . PHE A 1 73 ? 2.694 3.401 3.603 1.00 92.94 73 PHE A CA 1
ATOM 605 C C . PHE A 1 73 ? 3.089 3.050 2.169 1.00 92.94 73 PHE A C 1
ATOM 607 O O . PHE A 1 73 ? 4.253 3.231 1.822 1.00 92.94 73 PHE A O 1
ATOM 614 N N . ASP A 1 74 ? 2.136 2.706 1.300 1.00 91.69 74 ASP A N 1
ATOM 615 C CA . ASP A 1 74 ? 2.418 2.518 -0.131 1.00 91.69 74 ASP A CA 1
ATOM 616 C C . ASP A 1 74 ? 2.926 3.798 -0.813 1.00 91.69 74 ASP A C 1
ATOM 618 O O . ASP A 1 74 ? 3.722 3.728 -1.744 1.00 91.69 74 ASP A O 1
ATOM 622 N N . ALA A 1 75 ? 2.493 4.977 -0.354 1.00 93.12 75 ALA A N 1
ATOM 623 C CA . ALA A 1 75 ? 2.986 6.260 -0.853 1.00 93.12 75 ALA A CA 1
ATOM 624 C C . ALA A 1 75 ? 4.397 6.619 -0.341 1.00 93.12 75 ALA A C 1
ATOM 626 O O . ALA A 1 75 ? 5.066 7.468 -0.935 1.00 93.12 75 ALA A O 1
ATOM 627 N N . LEU A 1 76 ? 4.833 6.025 0.774 1.00 92.94 76 LEU A N 1
ATOM 628 C CA . LEU A 1 76 ? 6.163 6.221 1.366 1.00 92.94 76 LEU A CA 1
ATOM 629 C C . LEU A 1 76 ? 7.194 5.204 0.862 1.00 92.94 76 LEU A C 1
ATOM 631 O O . LEU A 1 76 ? 8.394 5.501 0.891 1.00 92.94 76 LEU A O 1
ATOM 635 N N . ASP A 1 77 ? 6.721 4.062 0.374 1.00 89.81 77 ASP A N 1
ATOM 636 C CA . ASP A 1 77 ? 7.504 3.023 -0.284 1.00 89.81 77 ASP A CA 1
ATOM 637 C C . ASP A 1 77 ? 8.018 3.455 -1.673 1.00 89.81 77 ASP A C 1
ATOM 639 O O . ASP A 1 77 ? 7.431 4.302 -2.352 1.00 89.81 77 ASP A O 1
ATOM 643 N N . GLY A 1 78 ? 9.147 2.888 -2.094 1.00 87.06 78 GLY A N 1
ATOM 644 C CA . GLY A 1 78 ? 9.858 3.254 -3.320 1.00 87.06 78 GLY A CA 1
ATOM 645 C C . GLY A 1 78 ? 9.179 2.817 -4.624 1.00 87.06 78 GLY A C 1
ATOM 646 O O . GLY A 1 78 ? 9.501 3.364 -5.688 1.00 87.06 78 GLY A O 1
ATOM 647 N N . ALA A 1 79 ? 8.220 1.889 -4.569 1.00 88.88 79 ALA A N 1
ATOM 648 C CA . ALA A 1 79 ? 7.486 1.429 -5.744 1.00 88.88 79 ALA A CA 1
ATOM 649 C C . ALA A 1 79 ? 6.408 2.427 -6.222 1.00 88.88 79 ALA A C 1
ATOM 651 O O . ALA A 1 79 ? 5.941 3.300 -5.492 1.00 88.88 79 ALA A O 1
ATOM 652 N N . ASP A 1 80 ? 6.009 2.305 -7.493 1.00 91.56 80 ASP A N 1
ATOM 653 C CA . ASP A 1 80 ? 5.025 3.196 -8.117 1.00 91.56 80 ASP A CA 1
ATOM 654 C C . ASP A 1 80 ? 3.658 3.105 -7.418 1.00 91.56 80 ASP A C 1
ATOM 656 O O . ASP A 1 80 ? 3.003 2.061 -7.432 1.00 91.56 80 ASP A O 1
ATOM 660 N N . PHE A 1 81 ? 3.179 4.229 -6.887 1.00 92.69 81 PHE A N 1
ATOM 661 C CA . PHE A 1 81 ? 1.851 4.346 -6.293 1.00 92.69 81 PHE A CA 1
ATOM 662 C C . PHE A 1 81 ? 0.974 5.337 -7.069 1.00 92.69 81 PHE A C 1
ATOM 664 O O . PHE A 1 81 ? 1.346 6.490 -7.297 1.00 92.69 81 PHE A O 1
ATOM 671 N N . TYR A 1 82 ? -0.220 4.894 -7.471 1.00 94.62 82 TYR A N 1
ATOM 672 C CA . TYR A 1 82 ? -1.178 5.683 -8.251 1.00 94.62 82 TYR A CA 1
ATOM 673 C C . TYR A 1 82 ? -2.432 5.983 -7.412 1.00 94.62 82 TYR A C 1
ATOM 675 O O . TYR A 1 82 ? -3.463 5.332 -7.601 1.00 94.62 82 TYR A O 1
ATOM 683 N N . PRO A 1 83 ? -2.410 6.999 -6.525 1.00 94.31 83 PRO A N 1
ATOM 684 C CA . PRO A 1 83 ? -3.490 7.242 -5.558 1.00 94.31 83 PRO A CA 1
ATOM 685 C C . PRO A 1 83 ? -4.857 7.490 -6.207 1.00 94.31 83 PRO A C 1
ATOM 687 O O . PRO A 1 83 ? -5.897 7.253 -5.595 1.00 94.31 83 PRO A O 1
ATOM 690 N N . PHE A 1 84 ? -4.865 7.969 -7.452 1.00 95.62 84 PHE A N 1
ATOM 691 C CA . PHE A 1 84 ? -6.073 8.292 -8.209 1.00 95.62 84 PHE A CA 1
ATOM 692 C C . PHE A 1 84 ? -6.335 7.313 -9.361 1.00 95.62 84 PHE A C 1
ATOM 694 O O . PHE A 1 84 ? -6.982 7.689 -10.340 1.00 95.62 84 PHE A O 1
ATOM 701 N N . PHE A 1 85 ? -5.831 6.073 -9.292 1.00 93.25 85 PHE A N 1
ATOM 702 C CA . PHE A 1 85 ? -6.141 5.040 -10.286 1.00 93.25 85 PHE A CA 1
ATOM 703 C C . PHE A 1 85 ? -7.666 4.979 -10.566 1.00 93.25 85 PHE A C 1
ATOM 705 O O . PHE A 1 85 ? -8.451 5.046 -9.619 1.00 93.25 85 PHE A O 1
ATOM 712 N N . PRO A 1 86 ? -8.120 4.878 -11.838 1.00 92.12 86 PRO A N 1
ATOM 713 C CA . PRO A 1 86 ? -7.351 4.592 -13.059 1.00 92.12 86 PRO A CA 1
ATOM 714 C C . PRO A 1 86 ? -6.641 5.799 -13.690 1.00 92.12 86 PRO A C 1
ATOM 716 O O . PRO A 1 86 ? -5.966 5.650 -14.710 1.00 92.12 86 PRO A O 1
ATOM 719 N N . PHE A 1 87 ? -6.742 6.997 -13.109 1.00 93.00 87 PHE A N 1
ATOM 720 C CA . PHE A 1 87 ? -6.050 8.183 -13.612 1.00 93.00 87 PHE A CA 1
ATOM 721 C C . PHE A 1 87 ? -4.556 8.151 -13.245 1.00 93.00 87 PHE A C 1
ATOM 723 O O . PHE A 1 87 ? -4.115 8.786 -12.292 1.00 93.00 87 PHE A O 1
ATOM 730 N N . LYS A 1 88 ? -3.743 7.462 -14.055 1.00 88.69 88 LYS A N 1
ATOM 731 C CA . LYS A 1 88 ? -2.283 7.303 -13.860 1.00 88.69 88 LYS A CA 1
ATOM 732 C C . LYS A 1 88 ? -1.437 8.571 -14.095 1.00 88.69 88 LYS A C 1
ATOM 734 O O . LYS A 1 88 ? -0.235 8.483 -14.310 1.00 88.69 88 LYS A O 1
ATOM 739 N N . ARG A 1 89 ? -2.046 9.763 -14.100 1.00 90.19 89 ARG A N 1
ATOM 740 C CA . ARG A 1 89 ? -1.326 11.037 -14.315 1.00 90.19 89 ARG A CA 1
ATOM 741 C C . ARG A 1 89 ? -0.497 11.456 -13.103 1.00 90.19 89 ARG A C 1
ATOM 743 O O . ARG A 1 89 ? 0.484 12.170 -13.264 1.00 90.19 89 ARG A O 1
ATOM 750 N N . PHE A 1 90 ? -0.913 11.028 -11.916 1.00 91.19 90 PHE A N 1
ATOM 751 C CA . PHE A 1 90 ? -0.240 11.318 -10.660 1.00 91.19 90 PHE A CA 1
ATOM 752 C C . PHE A 1 90 ? 0.356 10.021 -10.130 1.00 91.19 90 PHE A C 1
ATOM 754 O O . PHE A 1 90 ? -0.385 9.116 -9.745 1.00 91.19 90 PHE A O 1
ATOM 761 N N . VAL A 1 91 ? 1.684 9.943 -10.155 1.00 92.88 91 VAL A N 1
ATOM 762 C CA . VAL A 1 91 ? 2.462 8.854 -9.567 1.00 92.88 91 VAL A CA 1
ATOM 763 C C . VAL A 1 91 ? 3.215 9.405 -8.368 1.00 92.88 91 VAL A C 1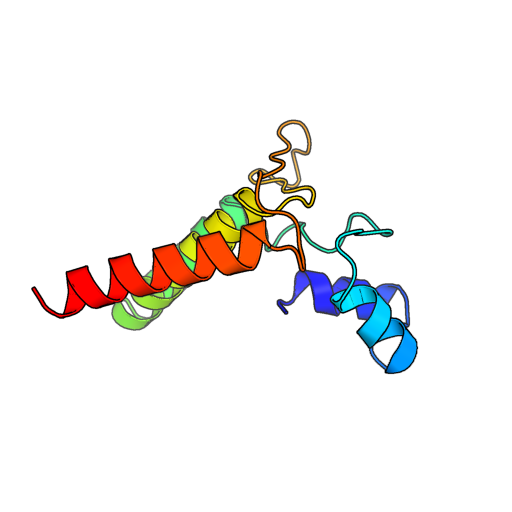
ATOM 765 O O . VAL A 1 91 ? 3.854 10.456 -8.454 1.00 92.88 91 VAL A O 1
ATOM 768 N N . ILE A 1 92 ? 3.109 8.709 -7.248 1.00 93.88 92 ILE A N 1
ATOM 769 C CA . ILE A 1 92 ? 3.930 8.938 -6.069 1.00 93.88 92 ILE A CA 1
ATOM 770 C C . ILE A 1 92 ? 4.977 7.828 -6.051 1.00 93.88 92 ILE A C 1
ATOM 772 O O . ILE A 1 92 ? 4.654 6.663 -6.274 1.00 93.88 92 ILE A O 1
ATOM 776 N N . LYS A 1 93 ? 6.231 8.215 -5.828 1.00 91.75 93 LYS A N 1
ATOM 777 C CA . LYS A 1 93 ? 7.322 7.308 -5.481 1.00 91.75 93 LYS A CA 1
ATOM 778 C C . LYS A 1 93 ? 7.872 7.793 -4.162 1.00 91.75 93 LYS A C 1
ATOM 780 O O . LYS A 1 93 ? 8.311 8.945 -4.073 1.00 91.75 93 LYS A O 1
ATOM 785 N N . GLY A 1 94 ? 7.780 6.955 -3.151 1.00 90.88 94 GLY A N 1
ATOM 786 C CA . GLY A 1 94 ? 8.278 7.269 -1.835 1.00 90.88 94 GLY A CA 1
ATOM 787 C C . GLY A 1 94 ? 9.800 7.236 -1.767 1.00 90.88 94 GLY A C 1
ATOM 788 O O . GLY A 1 94 ? 10.512 7.059 -2.759 1.00 90.88 94 GLY A O 1
ATOM 789 N N . PHE A 1 95 ? 10.308 7.471 -0.564 1.00 90.38 95 PHE A N 1
ATOM 790 C CA . PHE A 1 95 ? 11.743 7.556 -0.294 1.00 90.38 95 PHE A CA 1
ATOM 791 C C . PHE A 1 95 ? 12.273 6.345 0.476 1.00 90.38 95 PHE A C 1
ATOM 793 O O . PHE A 1 95 ? 13.490 6.227 0.621 1.00 90.38 95 PHE A O 1
ATOM 800 N N . VAL A 1 96 ? 11.392 5.480 0.987 1.00 90.88 96 VAL A N 1
ATOM 801 C CA . VAL A 1 96 ? 11.766 4.277 1.732 1.00 90.88 96 VAL A CA 1
ATOM 802 C C . VAL A 1 96 ? 11.925 3.137 0.739 1.00 90.88 96 VAL A C 1
ATOM 804 O O . VAL A 1 96 ? 10.952 2.678 0.158 1.00 90.88 96 VAL A O 1
ATOM 807 N N . LYS A 1 97 ? 13.162 2.692 0.519 1.00 88.88 97 LYS A N 1
ATOM 808 C CA . LYS A 1 97 ? 13.423 1.547 -0.360 1.00 88.88 97 LYS A CA 1
ATOM 809 C C . LYS A 1 97 ? 13.088 0.233 0.330 1.00 88.88 97 LYS A C 1
ATOM 811 O O . LYS A 1 97 ? 13.489 0.042 1.484 1.00 88.88 97 LYS A O 1
ATOM 816 N N . TYR A 1 98 ? 12.480 -0.680 -0.416 1.00 85.69 98 TYR A N 1
ATOM 817 C CA . TYR A 1 98 ? 12.155 -2.019 0.057 1.00 85.69 98 TYR A CA 1
ATOM 818 C C . TYR A 1 98 ? 13.409 -2.817 0.439 1.00 85.69 98 TYR A C 1
ATOM 820 O O . TYR A 1 98 ? 14.443 -2.756 -0.235 1.00 85.69 98 TYR A O 1
ATOM 828 N N . PHE A 1 99 ? 13.319 -3.569 1.534 1.00 84.00 99 PHE A N 1
ATOM 829 C CA . PHE A 1 99 ? 14.374 -4.419 2.081 1.00 84.00 99 PHE A CA 1
ATOM 830 C C . PHE A 1 99 ? 15.717 -3.690 2.257 1.00 84.00 99 PHE A C 1
ATOM 832 O O . PHE A 1 99 ? 16.795 -4.214 1.955 1.00 84.00 99 PHE A O 1
ATOM 839 N N . SER A 1 100 ? 15.657 -2.442 2.731 1.00 88.31 100 SER A N 1
ATOM 840 C CA . SER A 1 100 ? 16.822 -1.568 2.878 1.00 88.31 100 SER A CA 1
ATOM 841 C C . SER A 1 100 ? 17.038 -1.110 4.321 1.00 88.31 100 SER A C 1
ATOM 843 O O . SER A 1 100 ? 16.135 -1.120 5.153 1.00 88.31 100 SER A O 1
ATOM 845 N N . ASN A 1 101 ? 18.238 -0.605 4.624 1.00 92.38 101 ASN A N 1
ATOM 846 C CA . ASN A 1 101 ? 18.503 0.020 5.926 1.00 92.38 101 ASN A CA 1
ATOM 847 C C . ASN A 1 101 ? 17.588 1.231 6.195 1.00 92.38 101 ASN A C 1
ATOM 849 O O . ASN A 1 101 ? 17.379 1.578 7.354 1.00 92.38 101 ASN A O 1
ATOM 853 N N . GLN A 1 102 ? 17.060 1.883 5.148 1.00 91.25 102 GLN A N 1
ATOM 854 C CA . GLN A 1 102 ? 16.128 3.004 5.301 1.00 91.25 102 GLN A CA 1
ATOM 855 C C . GLN A 1 102 ? 14.797 2.532 5.886 1.00 91.25 102 GLN A C 1
ATOM 857 O O . GLN A 1 102 ? 14.282 3.187 6.785 1.00 91.25 102 GLN A O 1
ATOM 862 N N . GLU A 1 103 ? 14.294 1.387 5.420 1.00 89.75 103 GLU A N 1
ATOM 863 C CA . GLU A 1 103 ? 13.078 0.745 5.932 1.00 89.75 103 GLU A CA 1
ATOM 864 C C . GLU A 1 103 ? 13.249 0.362 7.404 1.00 89.75 103 GLU A C 1
ATOM 866 O O . GLU A 1 103 ? 12.462 0.787 8.240 1.00 89.75 103 GLU A O 1
ATOM 871 N N . ILE A 1 104 ? 14.360 -0.297 7.759 1.00 92.56 104 ILE A N 1
ATOM 872 C CA . ILE A 1 104 ? 14.644 -0.677 9.156 1.00 92.56 104 ILE A CA 1
ATOM 873 C C . ILE A 1 104 ? 14.659 0.550 10.079 1.00 92.56 104 ILE A C 1
ATOM 875 O O . ILE A 1 104 ? 14.097 0.520 11.178 1.00 92.56 104 ILE A O 1
ATOM 879 N N . ILE A 1 105 ? 15.312 1.638 9.654 1.00 93.94 105 ILE A N 1
ATOM 880 C CA . ILE A 1 105 ? 15.365 2.882 10.431 1.00 93.94 105 ILE A CA 1
ATOM 881 C C . ILE A 1 105 ? 13.969 3.502 10.540 1.00 93.94 105 ILE A C 1
ATOM 883 O O . ILE A 1 105 ? 13.576 3.903 11.638 1.00 93.94 105 ILE A O 1
ATOM 887 N N . PHE A 1 106 ? 13.230 3.575 9.431 1.00 92.62 106 PHE A N 1
ATOM 888 C CA . PHE A 1 106 ? 11.876 4.122 9.385 1.00 92.62 106 PHE A CA 1
ATOM 889 C C . PHE A 1 106 ? 10.931 3.358 10.320 1.00 92.62 106 PHE A C 1
ATOM 891 O O . PHE A 1 106 ? 10.314 3.976 11.189 1.00 92.62 106 PHE A O 1
ATOM 898 N N . ASP A 1 107 ? 10.902 2.030 10.226 1.00 91.62 107 ASP A N 1
ATOM 899 C CA . ASP A 1 107 ? 10.062 1.160 11.050 1.00 91.62 107 ASP A CA 1
ATOM 900 C C . ASP A 1 107 ? 10.415 1.274 12.531 1.00 91.62 107 ASP A C 1
ATOM 902 O O . ASP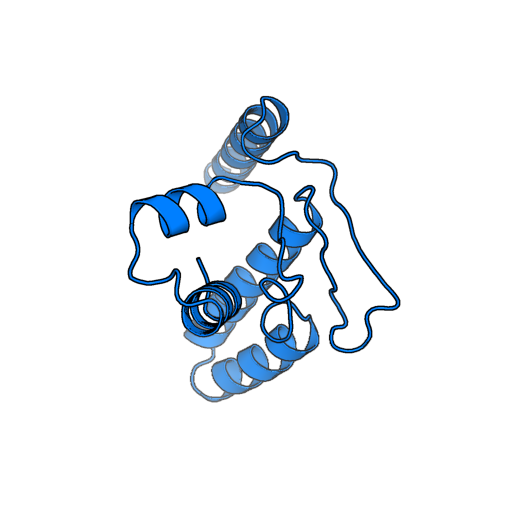 A 1 107 ? 9.534 1.405 13.382 1.00 91.62 107 ASP A O 1
ATOM 906 N N . THR A 1 108 ? 11.711 1.304 12.858 1.00 94.25 108 THR A N 1
ATOM 907 C CA . THR A 1 108 ? 12.164 1.484 14.244 1.00 94.25 108 THR A CA 1
ATOM 908 C C . THR A 1 108 ? 11.704 2.835 14.798 1.00 94.25 108 THR A C 1
ATOM 910 O O . THR A 1 108 ? 11.195 2.902 15.918 1.00 94.25 108 THR A O 1
ATOM 913 N N . CYS A 1 109 ? 11.834 3.917 14.021 1.00 93.56 109 CYS A N 1
ATOM 914 C CA . CYS A 1 109 ? 11.361 5.243 14.425 1.00 93.56 109 CYS A CA 1
ATOM 915 C C . CYS A 1 109 ? 9.841 5.268 14.608 1.00 93.56 109 CYS A C 1
ATOM 917 O O . CYS A 1 109 ? 9.351 5.816 15.597 1.00 93.56 109 CYS A O 1
ATOM 919 N N . LEU A 1 110 ? 9.097 4.651 13.688 1.00 91.00 110 LEU A N 1
ATOM 920 C CA . LEU A 1 110 ? 7.643 4.573 13.747 1.00 91.00 110 LEU A CA 1
ATOM 921 C C . LEU A 1 110 ? 7.177 3.824 15.003 1.00 91.00 110 LEU A C 1
ATOM 923 O O . LEU A 1 110 ? 6.319 4.327 15.726 1.00 91.00 110 LEU A O 1
ATOM 927 N N . ILE A 1 111 ? 7.789 2.678 15.319 1.00 92.88 111 ILE A N 1
ATOM 928 C CA . ILE A 1 111 ? 7.501 1.909 16.540 1.00 92.88 111 ILE A CA 1
ATOM 929 C C . ILE A 1 111 ? 7.767 2.750 17.792 1.00 92.88 111 ILE A C 1
ATOM 931 O O . ILE A 1 111 ? 6.936 2.765 18.701 1.00 92.88 111 ILE A O 1
ATOM 935 N N . LEU A 1 112 ? 8.893 3.467 17.852 1.00 94.38 112 LEU A N 1
ATOM 936 C CA . LEU A 1 112 ? 9.230 4.319 18.996 1.00 94.38 112 LEU A CA 1
ATOM 937 C C . LEU A 1 112 ? 8.210 5.446 19.193 1.00 94.38 112 LEU A C 1
ATOM 939 O O . LEU A 1 112 ? 7.766 5.677 20.319 1.00 94.38 112 LEU A O 1
ATOM 943 N N . VAL A 1 113 ? 7.805 6.118 18.112 1.00 92.94 113 VAL A N 1
ATOM 944 C CA . VAL A 1 113 ? 6.793 7.184 18.155 1.00 92.94 113 VAL A CA 1
ATOM 945 C C . VAL A 1 113 ? 5.453 6.633 18.629 1.00 92.94 113 VAL A C 1
ATOM 947 O O . VAL A 1 113 ? 4.875 7.177 19.568 1.00 92.94 113 VAL A O 1
ATOM 950 N N . LEU A 1 114 ? 4.981 5.533 18.037 1.00 89.38 114 LEU A N 1
ATOM 951 C CA . LEU A 1 114 ? 3.712 4.916 18.425 1.00 89.38 114 LEU A CA 1
ATOM 952 C C . LEU A 1 114 ? 3.739 4.462 19.886 1.00 89.38 114 LEU A C 1
ATOM 954 O O . LEU A 1 114 ? 2.824 4.773 20.639 1.00 89.38 114 LEU A O 1
ATOM 958 N N . THR A 1 115 ? 4.813 3.804 20.320 1.00 91.38 115 THR A N 1
ATOM 959 C CA . THR A 1 115 ? 4.955 3.346 21.710 1.00 91.38 115 THR A CA 1
ATOM 960 C C . THR A 1 115 ? 4.958 4.524 22.682 1.00 91.38 115 THR A C 1
ATOM 962 O O . THR A 1 115 ? 4.290 4.472 23.708 1.00 91.38 115 THR A O 1
ATOM 965 N N . THR A 1 116 ? 5.645 5.619 22.346 1.00 92.56 116 THR A N 1
ATOM 966 C CA . THR A 1 116 ? 5.669 6.829 23.183 1.00 92.56 116 THR A CA 1
ATOM 967 C C . THR A 1 116 ? 4.282 7.463 23.291 1.00 92.56 116 THR A C 1
ATOM 969 O O . THR A 1 116 ? 3.859 7.808 24.388 1.00 92.56 116 THR A O 1
ATOM 972 N N . LEU A 1 117 ? 3.548 7.567 22.178 1.00 88.06 117 LEU A N 1
ATOM 973 C CA . LEU A 1 117 ? 2.187 8.116 22.154 1.00 88.06 117 LEU A CA 1
ATOM 974 C C . LEU A 1 117 ? 1.163 7.253 22.903 1.00 88.06 117 LEU A C 1
ATOM 976 O O . LEU A 1 117 ? 0.153 7.783 23.337 1.00 88.06 117 LEU A O 1
ATOM 980 N N . PHE A 1 118 ? 1.397 5.944 23.026 1.00 82.31 118 PHE A N 1
ATOM 981 C CA . PHE A 1 118 ? 0.525 5.033 23.777 1.00 82.31 118 PHE A CA 1
ATOM 982 C C . PHE A 1 118 ? 0.865 4.943 25.272 1.00 82.31 118 PHE A C 1
ATOM 984 O O . PHE A 1 118 ? 0.037 4.476 26.053 1.00 82.31 118 PHE A O 1
ATOM 991 N N . ILE A 1 119 ? 2.084 5.325 25.668 1.00 76.75 119 ILE A N 1
ATOM 992 C CA . ILE A 1 119 ? 2.522 5.345 27.073 1.00 76.75 119 ILE A CA 1
ATOM 993 C C . ILE A 1 119 ? 2.136 6.663 27.770 1.00 76.75 119 ILE A C 1
ATOM 995 O O . ILE A 1 119 ? 1.962 6.663 28.989 1.00 76.75 119 ILE A O 1
ATOM 999 N N . ILE A 1 120 ? 2.027 7.763 27.017 1.00 56.28 120 ILE A N 1
ATOM 1000 C CA . ILE A 1 120 ? 1.587 9.090 27.491 1.00 56.28 120 ILE A CA 1
ATOM 1001 C C . ILE A 1 120 ? 0.059 9.163 27.500 1.00 56.28 120 ILE A C 1
ATOM 1003 O O . ILE A 1 120 ? -0.487 9.648 28.517 1.00 56.28 120 ILE A O 1
#

Foldseek 3Di:
DDDQQCVVCVVVVNNPPVVSVVVCVQDLDPPPVRSCADLLAPVVLVVVLVVVCVVPVVVSVVSSVVSVVVSVVVLQEQHWGQHHPVPNPDTHGHDQYGPDPSVVVVVVVVVVVVVVVVVD

Radius of gyration: 16.11 Å; chains: 1; bounding box: 42×33×42 Å

Secondary structure (DSSP, 8-state):
--HHHHHHHHHTT-TT-HHHHHHHHT-S--TTS-SSSGGGSHHHHHHHHHHHHHH-HHHHHHHHHHHHHHHHHHHHBSS-B-TTTT-TT--B--SB-TTSHHHHHHHHHHHHHHHHHHH-

Sequence (120 aa):
MDLDHTISYFRHGILFKPRQLFKAISDEADPWVDQRNLLHSIFSWAAISIVLLTINFNFGLVFSIAYFFHLVFDALDGADFYPFFPFKRFVIKGFVKYFSNQEIIFDTCLILVLTTLFII

pLDDT: mean 92.13, std 6.23, range [56.28, 98.56]